Protein AF-A0A2V7Y611-F1 (afdb_monomer_lite)

Structure (mmCIF, N/CA/C/O backbone):
data_AF-A0A2V7Y611-F1
#
_entry.id   AF-A0A2V7Y611-F1
#
loop_
_atom_site.group_PDB
_atom_site.id
_atom_site.type_symbol
_atom_site.label_atom_id
_atom_site.label_alt_id
_atom_site.label_comp_id
_atom_site.label_asym_id
_atom_site.label_entity_id
_atom_site.label_seq_id
_atom_site.pdbx_PDB_ins_code
_atom_site.Cartn_x
_atom_site.Cartn_y
_atom_site.Cartn_z
_atom_site.occupancy
_atom_site.B_iso_or_equiv
_atom_site.auth_seq_id
_atom_site.auth_comp_id
_atom_site.auth_asym_id
_atom_site.auth_atom_id
_atom_site.pdbx_PDB_model_num
ATOM 1 N N . MET A 1 1 ? -13.442 18.260 5.847 1.00 62.66 1 MET A N 1
ATOM 2 C CA . MET A 1 1 ? -13.755 16.812 5.849 1.00 62.66 1 MET A CA 1
ATOM 3 C C . MET A 1 1 ? -12.815 16.106 6.825 1.00 62.66 1 MET A C 1
ATOM 5 O O . MET A 1 1 ? -11.732 16.635 7.052 1.00 62.66 1 MET A O 1
ATOM 9 N N . ARG A 1 2 ? -13.223 14.992 7.453 1.00 73.94 2 ARG A N 1
ATOM 10 C CA . ARG A 1 2 ? -12.319 14.145 8.263 1.00 73.94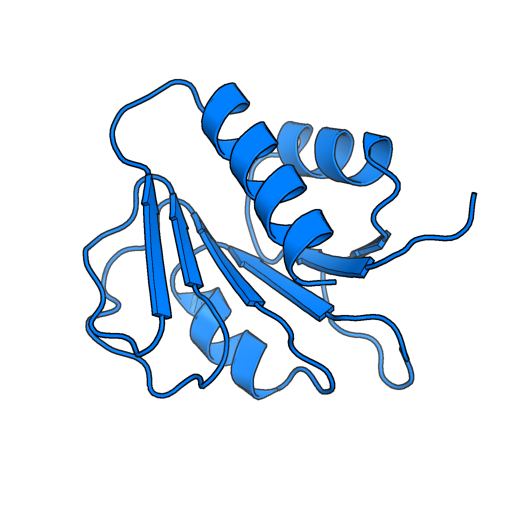 2 ARG A CA 1
ATOM 11 C C . ARG A 1 2 ? -11.677 13.091 7.347 1.00 73.94 2 ARG A C 1
ATOM 13 O O . ARG A 1 2 ? -12.354 12.691 6.406 1.00 73.94 2 ARG A O 1
ATOM 20 N N . PRO A 1 3 ? -10.426 12.667 7.595 1.00 78.31 3 PRO A N 1
ATOM 21 C CA . PRO A 1 3 ? -9.779 11.661 6.761 1.00 78.31 3 PRO A CA 1
ATOM 22 C C . PRO A 1 3 ? -10.470 10.305 6.909 1.00 78.31 3 PRO A C 1
ATOM 24 O O . PRO A 1 3 ? -10.749 9.881 8.031 1.00 78.31 3 PRO A O 1
ATOM 27 N N . GLU A 1 4 ? -10.718 9.642 5.781 1.00 88.75 4 GLU A N 1
ATOM 28 C CA . GLU A 1 4 ? -11.343 8.313 5.727 1.00 88.75 4 GLU A CA 1
ATOM 29 C C . GLU A 1 4 ? -10.336 7.171 5.916 1.00 88.75 4 GLU A C 1
ATOM 31 O O . GLU A 1 4 ? -10.689 6.130 6.457 1.00 88.75 4 GLU A O 1
ATOM 36 N N . ALA A 1 5 ? -9.061 7.396 5.581 1.00 93.50 5 ALA A N 1
ATOM 37 C CA . ALA A 1 5 ? -7.994 6.411 5.735 1.00 93.50 5 ALA A CA 1
ATOM 38 C C . ALA A 1 5 ? -6.671 7.043 6.195 1.00 93.50 5 ALA A C 1
ATOM 40 O O . ALA A 1 5 ? -6.394 8.230 5.970 1.00 93.50 5 ALA A O 1
ATOM 41 N N . LEU A 1 6 ? -5.839 6.218 6.833 1.00 94.81 6 LEU A N 1
ATOM 42 C CA . LEU A 1 6 ? -4.444 6.505 7.149 1.00 94.81 6 LEU A CA 1
ATOM 43 C C . LEU A 1 6 ? -3.542 5.865 6.087 1.00 94.81 6 LEU A C 1
ATOM 45 O O . LEU A 1 6 ? -3.558 4.651 5.914 1.00 94.81 6 LEU A O 1
ATOM 49 N N . VAL A 1 7 ? -2.686 6.657 5.449 1.00 95.44 7 VAL A N 1
ATOM 50 C CA . VAL A 1 7 ? -1.638 6.164 4.546 1.00 95.44 7 VAL A CA 1
ATOM 51 C C . VAL A 1 7 ? -0.278 6.361 5.204 1.00 95.44 7 VAL A C 1
ATOM 53 O O . VAL A 1 7 ? 0.150 7.487 5.460 1.00 95.44 7 VAL A O 1
ATOM 56 N N . ILE A 1 8 ? 0.417 5.264 5.474 1.00 95.44 8 ILE A N 1
ATOM 57 C CA . ILE A 1 8 ? 1.791 5.247 5.968 1.00 95.44 8 ILE A CA 1
ATOM 58 C C . ILE A 1 8 ? 2.704 5.142 4.748 1.00 95.44 8 ILE A C 1
ATOM 60 O O . ILE A 1 8 ? 2.901 4.061 4.196 1.00 95.44 8 ILE A O 1
ATOM 64 N N . MET A 1 9 ? 3.232 6.277 4.305 1.00 94.88 9 MET A N 1
ATOM 65 C CA . MET A 1 9 ? 4.035 6.377 3.093 1.00 94.88 9 MET A CA 1
ATOM 66 C C . MET A 1 9 ? 5.529 6.364 3.437 1.00 94.88 9 MET A C 1
ATOM 68 O O . MET A 1 9 ? 6.094 7.368 3.884 1.00 94.88 9 MET A O 1
ATOM 72 N N . LEU A 1 10 ? 6.163 5.207 3.255 1.00 93.12 10 LEU A N 1
ATOM 73 C CA . LEU A 1 10 ? 7.563 4.972 3.618 1.00 93.12 10 LEU A CA 1
ATOM 74 C C . LEU A 1 10 ? 8.522 5.632 2.626 1.00 93.12 10 LEU A C 1
ATOM 76 O O . LEU A 1 10 ? 9.484 6.283 3.028 1.00 93.12 10 LEU A O 1
ATOM 80 N N . ASP A 1 11 ? 8.219 5.509 1.341 1.00 85.06 11 ASP A N 1
ATOM 81 C CA . ASP A 1 11 ? 8.935 6.123 0.230 1.00 85.06 11 ASP A CA 1
ATOM 82 C C . ASP A 1 11 ? 7.932 6.567 -0.854 1.00 85.06 11 ASP A C 1
ATOM 84 O O . ASP A 1 11 ? 6.719 6.419 -0.697 1.00 85.06 11 ASP A O 1
ATOM 88 N N . GLY A 1 12 ? 8.433 7.221 -1.900 1.00 79.56 12 GLY A N 1
ATOM 89 C CA . GLY A 1 12 ? 7.621 7.798 -2.971 1.00 79.56 12 GLY A CA 1
ATOM 90 C C . GLY A 1 12 ? 7.891 9.292 -3.182 1.00 79.56 12 GLY A C 1
ATOM 91 O O . GLY A 1 12 ? 8.443 9.965 -2.302 1.00 79.56 12 GLY A O 1
ATOM 92 N N . PRO A 1 13 ? 7.544 9.826 -4.363 1.00 83.94 13 PRO A N 1
ATOM 93 C CA . PRO A 1 13 ? 7.831 11.211 -4.704 1.00 83.94 13 PRO A CA 1
ATOM 94 C C . PRO A 1 13 ? 6.926 12.192 -3.940 1.00 83.94 13 PRO A C 1
ATOM 96 O O . PRO A 1 13 ? 5.778 11.887 -3.625 1.00 83.94 13 PRO A O 1
ATOM 99 N N . ALA A 1 14 ? 7.417 13.409 -3.678 1.00 88.19 14 ALA A N 1
ATOM 100 C CA . ALA A 1 14 ? 6.681 14.421 -2.906 1.00 88.19 14 ALA A CA 1
ATOM 101 C C . ALA A 1 14 ? 5.312 14.782 -3.516 1.00 88.19 14 ALA A C 1
ATOM 103 O O . ALA A 1 14 ? 4.346 15.002 -2.791 1.00 88.19 14 ALA A O 1
ATOM 104 N N . TRP A 1 15 ? 5.210 14.779 -4.847 1.00 89.62 15 TRP A N 1
ATOM 105 C CA . TRP A 1 15 ? 3.957 15.068 -5.544 1.00 89.62 15 TRP A CA 1
ATOM 106 C C . TRP A 1 15 ? 2.882 13.988 -5.312 1.00 89.62 15 TRP A C 1
ATOM 108 O O . TRP A 1 15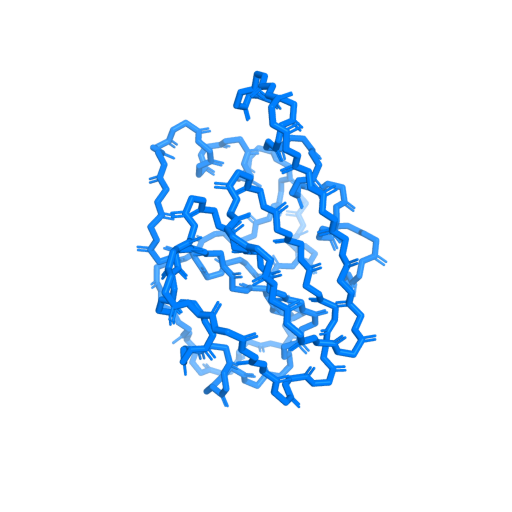 ? 1.694 14.298 -5.341 1.00 89.62 15 TRP A O 1
ATOM 118 N N . LEU A 1 16 ? 3.271 12.731 -5.052 1.00 88.62 16 LEU A N 1
ATOM 119 C CA . LEU A 1 16 ? 2.334 11.651 -4.721 1.00 88.62 16 LEU A CA 1
ATOM 120 C C . LEU A 1 16 ? 1.751 11.863 -3.322 1.00 88.62 16 LEU A C 1
ATOM 122 O O . LEU A 1 16 ? 0.549 11.697 -3.122 1.00 88.62 16 LEU A O 1
ATOM 126 N N . GLU A 1 17 ? 2.590 12.284 -2.372 1.00 91.06 17 GLU A N 1
ATOM 127 C CA . GLU A 1 17 ? 2.145 12.666 -1.031 1.00 91.06 17 GLU A CA 1
ATOM 128 C C . GLU A 1 17 ? 1.101 13.779 -1.089 1.00 91.06 17 GLU A C 1
ATOM 130 O O . GLU A 1 17 ? 0.036 13.670 -0.484 1.00 91.06 17 GLU A O 1
ATOM 135 N N . GLU A 1 18 ? 1.415 14.844 -1.826 1.00 92.12 18 GLU A N 1
ATOM 136 C CA . GLU A 1 18 ? 0.541 15.999 -1.992 1.00 92.12 18 GLU A CA 1
ATOM 137 C C . GLU A 1 18 ? -0.795 15.594 -2.619 1.00 92.12 18 GLU A C 1
ATOM 139 O O . GLU A 1 18 ? -1.855 15.953 -2.110 1.00 92.12 18 GLU A O 1
ATOM 144 N N . MET A 1 19 ? -0.756 14.771 -3.668 1.00 92.62 19 MET A N 1
ATOM 145 C CA . MET A 1 19 ? -1.959 14.264 -4.315 1.00 92.62 19 MET A CA 1
ATOM 146 C C . MET A 1 19 ? -2.831 13.450 -3.345 1.00 92.62 19 MET A C 1
ATOM 148 O O . MET A 1 19 ? -4.022 13.721 -3.237 1.00 92.62 19 MET A O 1
ATOM 152 N N . LEU A 1 20 ? -2.262 12.503 -2.591 1.00 92.44 20 LEU A N 1
ATOM 153 C CA . LEU A 1 20 ? -3.024 11.700 -1.624 1.00 92.44 20 LEU A CA 1
ATOM 154 C C . LEU A 1 20 ? -3.612 12.550 -0.486 1.00 92.44 20 LEU A C 1
ATOM 156 O O . LEU A 1 20 ? -4.711 12.275 -0.010 1.00 92.44 20 LEU A O 1
ATOM 160 N N . ARG A 1 21 ? -2.911 13.606 -0.058 1.00 91.56 21 ARG A N 1
ATOM 161 C CA . ARG A 1 21 ? -3.453 14.579 0.904 1.00 91.56 21 ARG A CA 1
ATOM 162 C C . ARG A 1 21 ? -4.611 15.387 0.310 1.00 91.56 21 ARG A C 1
ATOM 164 O O . ARG A 1 21 ? -5.570 15.672 1.027 1.00 91.56 21 ARG A O 1
ATOM 171 N N . ASN A 1 22 ? -4.539 15.736 -0.976 1.00 91.44 22 ASN A N 1
ATOM 172 C CA . ASN A 1 22 ? -5.609 16.437 -1.692 1.00 91.44 22 ASN A CA 1
ATOM 173 C C . ASN A 1 22 ? -6.858 15.560 -1.874 1.00 91.44 22 ASN A C 1
ATOM 175 O O . ASN A 1 22 ? -7.964 16.085 -1.815 1.00 91.44 22 ASN A O 1
ATOM 179 N N . GLU A 1 23 ? -6.689 14.238 -1.964 1.00 89.62 23 GLU A N 1
ATOM 180 C CA . GLU A 1 23 ? -7.766 13.231 -1.885 1.00 89.62 23 GLU A CA 1
ATOM 181 C C . GLU A 1 23 ? -8.270 12.999 -0.441 1.00 89.62 23 GLU A C 1
ATOM 183 O O . GLU A 1 23 ? -8.982 12.046 -0.154 1.00 89.62 23 GLU A O 1
ATOM 188 N N . HIS A 1 24 ? -7.909 13.878 0.500 1.00 90.06 24 HIS A N 1
ATOM 189 C CA . HIS A 1 24 ? -8.354 13.870 1.897 1.00 90.06 24 HIS A CA 1
ATOM 190 C C . HIS A 1 24 ? -7.882 12.683 2.755 1.00 90.06 24 HIS A C 1
ATOM 192 O O . HIS A 1 24 ? -8.379 12.500 3.871 1.00 90.06 24 HIS A O 1
ATOM 198 N N . PHE A 1 25 ? -6.864 11.931 2.330 1.00 92.56 25 PHE A N 1
ATOM 199 C CA . PHE A 1 25 ? -6.241 10.914 3.180 1.00 92.56 25 PHE A CA 1
ATOM 200 C C . PHE A 1 25 ? -5.294 11.527 4.219 1.00 92.56 25 PHE A C 1
ATOM 202 O O . PHE A 1 25 ? -4.581 12.505 3.964 1.00 92.56 25 PHE A O 1
ATOM 209 N N . LYS A 1 26 ? -5.209 10.910 5.407 1.00 93.00 26 LYS A N 1
ATOM 210 C CA . LYS A 1 26 ? -4.159 11.250 6.378 1.00 93.00 26 LYS A CA 1
ATOM 211 C C . LYS A 1 26 ? -2.872 10.545 5.957 1.00 93.00 26 LYS A C 1
ATOM 213 O O . LYS A 1 26 ? -2.717 9.359 6.219 1.00 93.00 26 LYS A O 1
ATOM 218 N N . VAL A 1 27 ? -1.932 11.272 5.356 1.00 93.50 27 VAL A N 1
ATOM 219 C CA . VAL A 1 27 ? -0.612 10.718 5.007 1.00 93.50 27 VAL A CA 1
ATOM 220 C C . VAL A 1 27 ? 0.396 10.977 6.130 1.00 93.50 27 VAL A C 1
ATOM 222 O O . VAL A 1 27 ? 0.540 12.107 6.608 1.00 93.50 27 VAL A O 1
ATOM 225 N N . VAL A 1 28 ? 1.100 9.936 6.565 1.00 92.94 28 VAL A N 1
ATOM 226 C C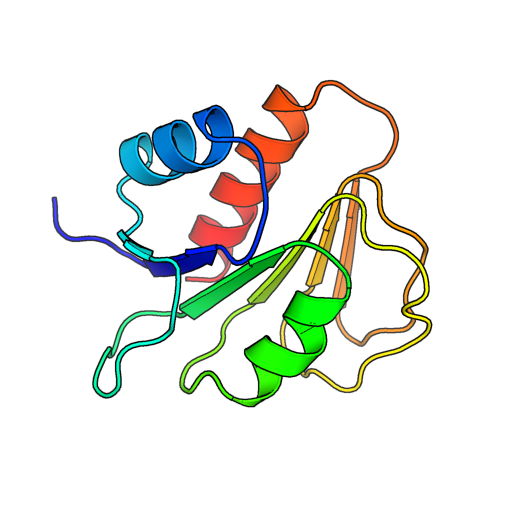A . VAL A 1 28 ? 2.149 9.978 7.596 1.00 92.94 28 VAL A CA 1
ATOM 227 C C . VAL A 1 28 ? 3.357 9.160 7.150 1.00 92.94 28 VAL A C 1
ATOM 229 O O . VAL A 1 28 ? 3.252 8.319 6.264 1.00 92.94 28 VAL A O 1
ATOM 232 N N . ARG A 1 29 ? 4.514 9.368 7.784 1.00 89.56 29 ARG A N 1
ATOM 233 C CA . ARG A 1 29 ? 5.732 8.584 7.499 1.00 89.56 29 ARG A CA 1
ATOM 234 C C . ARG A 1 29 ? 5.901 7.357 8.390 1.00 89.56 29 ARG A C 1
ATOM 236 O O . ARG A 1 29 ? 6.728 6.501 8.101 1.00 89.56 29 ARG A O 1
ATOM 243 N N . ARG A 1 30 ? 5.172 7.290 9.506 1.00 84.94 30 ARG A N 1
ATOM 244 C CA . ARG A 1 30 ? 5.257 6.220 10.508 1.00 84.94 30 ARG A CA 1
ATOM 245 C C . ARG A 1 30 ? 3.886 6.010 11.131 1.00 84.94 30 ARG A C 1
ATOM 247 O O . ARG A 1 30 ? 3.133 6.972 11.273 1.00 84.94 30 ARG A O 1
ATOM 254 N N . TYR A 1 31 ? 3.580 4.775 11.513 1.00 80.25 31 TYR A N 1
ATOM 255 C CA . TYR A 1 31 ? 2.352 4.485 12.244 1.00 80.25 31 TYR A CA 1
ATOM 256 C C . TYR A 1 31 ? 2.414 5.058 13.668 1.00 80.25 31 TYR A C 1
ATOM 258 O O . TYR A 1 31 ? 3.373 4.817 14.403 1.00 80.25 31 TYR A O 1
ATOM 266 N N . GLU A 1 32 ? 1.373 5.785 14.066 1.00 76.94 32 GLU A N 1
ATOM 267 C CA . GLU A 1 32 ? 1.172 6.261 15.435 1.00 76.94 32 GLU A CA 1
ATOM 268 C C . GLU A 1 32 ? 0.177 5.326 16.130 1.00 76.94 32 GLU A C 1
ATOM 270 O O . GLU A 1 32 ? -0.895 5.041 15.597 1.00 76.94 32 GLU A O 1
ATOM 275 N N . ARG A 1 33 ? 0.519 4.819 17.321 1.00 71.25 33 ARG A N 1
ATOM 276 C CA . ARG A 1 33 ? -0.387 3.939 18.076 1.00 71.25 33 ARG A CA 1
ATOM 277 C C . ARG A 1 33 ? -1.698 4.667 18.396 1.00 71.25 33 ARG A C 1
ATOM 279 O O . ARG A 1 33 ? -1.676 5.830 18.784 1.00 71.25 33 ARG A O 1
ATOM 286 N N . GLY A 1 34 ? -2.819 3.949 18.299 1.00 70.31 34 GLY A N 1
ATOM 287 C CA . GLY A 1 34 ? -4.147 4.462 18.660 1.00 70.31 34 GLY A CA 1
ATOM 288 C C . GLY A 1 34 ? -4.937 5.092 17.509 1.00 70.31 34 GLY A C 1
ATOM 289 O O . GLY A 1 34 ? -5.949 5.740 17.763 1.00 70.31 34 GLY A O 1
ATOM 290 N N . VAL A 1 35 ? -4.515 4.908 16.255 1.00 77.81 35 VAL A N 1
ATOM 291 C CA . VAL A 1 35 ? -5.311 5.325 15.095 1.00 77.81 35 VAL A CA 1
ATOM 292 C C . VAL A 1 35 ? -6.337 4.240 14.761 1.00 77.81 35 VAL A C 1
ATOM 294 O O . VAL A 1 35 ? -5.972 3.114 14.451 1.00 77.81 35 VAL A O 1
ATOM 297 N N . ALA A 1 36 ? -7.624 4.588 14.816 1.00 83.19 36 ALA A N 1
ATOM 298 C CA . ALA A 1 36 ? -8.739 3.689 14.490 1.00 83.19 36 ALA A CA 1
ATOM 299 C C . ALA A 1 36 ? -9.168 3.744 13.007 1.00 83.19 36 ALA A C 1
ATOM 301 O O . ALA A 1 36 ? -10.215 3.215 12.650 1.00 83.19 36 ALA A O 1
ATOM 302 N N . LEU A 1 37 ? -8.400 4.428 12.155 1.00 89.12 37 LEU A N 1
ATOM 303 C CA . LEU A 1 37 ? -8.679 4.513 10.719 1.00 89.12 37 LEU A CA 1
ATOM 304 C C . LEU A 1 37 ? -8.215 3.235 10.004 1.00 89.12 37 LEU A C 1
ATOM 306 O O . LEU A 1 37 ? -7.212 2.650 10.431 1.00 89.12 37 LEU A O 1
ATOM 310 N N . PRO A 1 38 ? -8.873 2.831 8.903 1.00 93.81 38 PRO A N 1
ATOM 311 C CA . PRO A 1 38 ? -8.305 1.897 7.936 1.00 93.81 38 PRO A CA 1
ATOM 312 C C . PRO A 1 38 ? -6.902 2.351 7.533 1.00 93.81 38 PRO A C 1
ATOM 314 O O . PRO A 1 38 ? -6.704 3.514 7.161 1.00 93.81 38 PRO A O 1
ATOM 317 N N . ALA A 1 39 ? -5.918 1.465 7.666 1.00 94.75 39 ALA A N 1
ATOM 318 C CA . ALA A 1 39 ? -4.521 1.800 7.439 1.00 94.75 39 ALA A CA 1
ATOM 319 C C . ALA A 1 39 ? -3.973 1.125 6.179 1.00 94.75 39 ALA A C 1
ATOM 321 O O . ALA A 1 39 ? -4.162 -0.069 5.952 1.00 94.75 39 ALA A O 1
ATOM 322 N N . PHE A 1 40 ? -3.229 1.895 5.392 1.00 96.50 40 PHE A N 1
ATOM 323 C CA . PHE A 1 40 ? -2.552 1.449 4.182 1.00 96.50 40 PHE A CA 1
ATOM 324 C C . PHE A 1 40 ? -1.067 1.747 4.293 1.00 96.50 40 PHE A C 1
ATOM 326 O O . PHE A 1 40 ? -0.682 2.815 4.770 1.00 96.50 40 PHE A O 1
ATOM 333 N N . VAL A 1 41 ? -0.225 0.828 3.829 1.00 96.12 41 VAL A N 1
ATOM 334 C CA . VAL A 1 41 ? 1.219 1.075 3.719 1.00 96.12 41 VAL A CA 1
ATOM 335 C C . VAL A 1 41 ? 1.578 1.257 2.256 1.00 96.12 41 VAL A C 1
ATOM 337 O O . VAL A 1 41 ? 1.244 0.407 1.435 1.00 96.12 41 VAL A O 1
ATOM 340 N N . LEU A 1 42 ? 2.262 2.355 1.942 1.00 95.31 42 LEU A N 1
ATOM 341 C CA . LEU A 1 42 ? 2.782 2.636 0.610 1.00 95.31 42 LEU A CA 1
ATOM 342 C C . LEU A 1 42 ? 4.306 2.652 0.651 1.00 95.31 42 LEU A C 1
ATOM 344 O O . LEU A 1 42 ? 4.901 3.389 1.443 1.00 95.31 42 LEU A O 1
ATOM 348 N N . GLY A 1 43 ? 4.928 1.869 -0.225 1.00 93.94 43 GLY A N 1
ATOM 349 C CA . GLY A 1 43 ? 6.325 2.073 -0.570 1.00 93.94 43 GLY A CA 1
ATOM 350 C C . GLY A 1 43 ? 6.964 0.950 -1.380 1.00 93.94 43 GLY A C 1
ATOM 351 O O . GLY A 1 43 ? 6.261 0.152 -1.987 1.00 93.9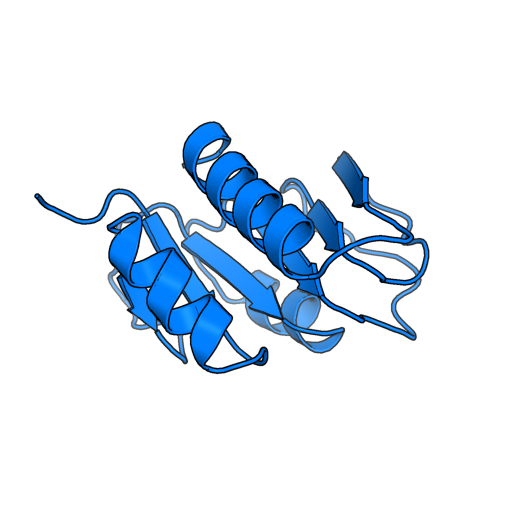4 43 GLY A O 1
ATOM 352 N N . GLY A 1 44 ? 8.292 0.866 -1.399 1.00 92.94 44 GLY A N 1
ATOM 353 C CA . GLY A 1 44 ? 9.037 -0.221 -2.032 1.00 92.94 44 GLY A CA 1
ATOM 354 C C . GLY A 1 44 ? 8.950 -1.545 -1.259 1.00 92.94 44 GLY A C 1
ATOM 355 O O . GLY A 1 44 ? 8.052 -1.775 -0.451 1.00 92.94 44 GLY A O 1
ATOM 356 N N . ALA A 1 45 ? 9.928 -2.433 -1.447 1.00 91.88 45 ALA A N 1
ATOM 357 C CA . ALA A 1 45 ? 9.942 -3.773 -0.837 1.00 91.88 45 ALA A CA 1
ATOM 358 C C . ALA A 1 45 ? 9.746 -3.783 0.697 1.00 91.88 45 ALA A C 1
ATOM 360 O O . ALA A 1 45 ? 9.104 -4.680 1.248 1.00 91.88 45 ALA A O 1
ATOM 361 N N . ASN A 1 46 ? 10.247 -2.756 1.392 1.00 91.19 46 ASN A N 1
ATOM 362 C CA . ASN A 1 46 ? 10.140 -2.627 2.848 1.00 91.19 46 ASN A CA 1
ATOM 363 C C . ASN A 1 46 ? 8.700 -2.421 3.347 1.00 91.19 46 ASN A C 1
ATOM 365 O O . ASN A 1 46 ? 8.424 -2.688 4.518 1.00 91.19 46 ASN A O 1
ATOM 369 N N . ALA A 1 47 ? 7.771 -2.001 2.483 1.00 94.38 47 ALA A N 1
ATOM 370 C CA . ALA A 1 47 ? 6.369 -1.816 2.848 1.00 94.38 47 ALA A CA 1
ATOM 371 C C . ALA A 1 47 ? 5.720 -3.108 3.361 1.00 94.38 47 ALA A C 1
ATOM 373 O O . ALA A 1 47 ? 4.932 -3.051 4.300 1.00 94.38 47 ALA A O 1
ATOM 374 N N . ILE A 1 48 ? 6.112 -4.277 2.841 1.00 94.56 48 ILE A N 1
ATOM 375 C CA . ILE A 1 48 ? 5.616 -5.573 3.332 1.00 94.56 48 ILE A CA 1
ATOM 376 C C . ILE A 1 48 ? 6.030 -5.823 4.787 1.00 94.56 48 ILE A C 1
ATOM 378 O O . ILE A 1 48 ? 5.232 -6.317 5.582 1.00 94.56 48 ILE A O 1
ATOM 382 N N . LEU A 1 49 ? 7.266 -5.478 5.154 1.00 92.56 49 LEU A N 1
ATOM 383 C CA . LEU A 1 49 ? 7.777 -5.678 6.513 1.00 92.56 49 LEU A CA 1
ATOM 384 C C . LEU A 1 49 ? 7.102 -4.740 7.515 1.00 92.56 49 LEU A C 1
ATOM 386 O O . LEU A 1 49 ? 6.792 -5.152 8.633 1.00 92.56 49 LEU A O 1
ATOM 390 N N . GLU A 1 50 ? 6.862 -3.490 7.121 1.00 92.56 50 GLU A N 1
ATOM 391 C CA . GLU A 1 50 ? 6.170 -2.522 7.973 1.00 92.56 50 GLU A CA 1
ATOM 392 C C . GLU A 1 50 ? 4.676 -2.820 8.088 1.00 92.56 50 GLU A C 1
ATOM 394 O O . GLU A 1 50 ? 4.131 -2.728 9.185 1.00 92.56 50 GLU A O 1
ATOM 399 N N . ALA A 1 51 ? 4.025 -3.265 7.011 1.00 93.94 51 ALA A N 1
ATOM 400 C CA . ALA A 1 51 ? 2.606 -3.615 7.003 1.00 93.9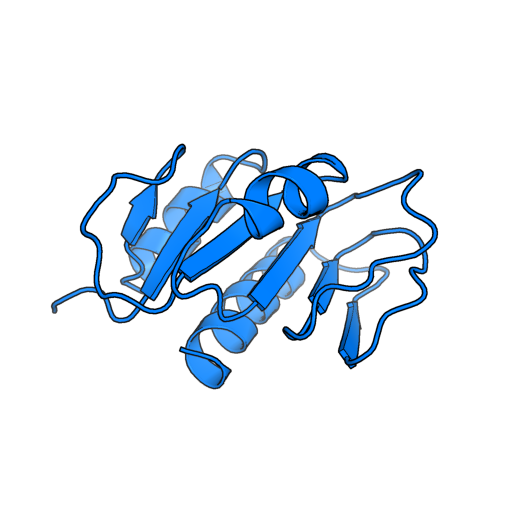4 51 ALA A CA 1
ATOM 401 C C . ALA A 1 51 ? 2.237 -4.640 8.084 1.00 93.94 51 ALA A C 1
ATOM 403 O O . ALA A 1 51 ? 1.221 -4.483 8.756 1.00 93.94 51 ALA A O 1
ATOM 404 N N . ARG A 1 52 ? 3.108 -5.620 8.358 1.00 92.62 52 ARG A N 1
ATOM 405 C CA . ARG A 1 52 ? 2.909 -6.615 9.432 1.00 92.62 52 ARG A CA 1
ATOM 406 C C . ARG A 1 52 ? 2.761 -6.009 10.829 1.00 92.62 52 ARG A C 1
ATOM 408 O O . ARG A 1 52 ? 2.238 -6.658 11.728 1.00 92.62 52 ARG A O 1
ATOM 415 N N . LYS A 1 53 ? 3.266 -4.792 11.032 1.00 91.06 53 LYS A N 1
ATOM 416 C CA . LYS A 1 53 ? 3.274 -4.093 12.324 1.00 91.06 53 LYS A CA 1
ATOM 417 C C . LYS A 1 53 ? 2.096 -3.132 12.472 1.00 91.06 53 LYS A C 1
ATOM 419 O O . LYS A 1 53 ? 1.935 -2.544 13.541 1.00 91.06 53 LYS A O 1
ATOM 424 N N . VAL A 1 54 ? 1.313 -2.931 11.412 1.00 91.88 54 VAL A N 1
ATOM 425 C CA . VAL A 1 54 ? 0.225 -1.957 11.374 1.00 91.88 54 VAL A CA 1
ATOM 426 C C . VAL A 1 54 ? -1.070 -2.637 11.822 1.00 91.88 54 VAL A C 1
ATOM 428 O O . VAL A 1 54 ? -1.591 -3.493 11.108 1.00 91.88 54 VAL A O 1
ATOM 431 N N . PRO A 1 55 ? -1.615 -2.289 12.999 1.00 84.94 55 PRO A N 1
ATOM 432 C CA . PRO A 1 55 ? -2.946 -2.739 13.373 1.00 84.94 55 PRO A CA 1
ATOM 433 C C . PRO A 1 55 ? -3.981 -2.057 12.466 1.00 84.94 55 PRO A C 1
ATOM 435 O O . PRO A 1 55 ? -3.797 -0.906 12.074 1.00 84.94 55 PRO A O 1
ATOM 438 N N . ASN A 1 56 ? -5.066 -2.766 12.148 1.00 90.12 56 ASN A N 1
ATOM 439 C CA . ASN A 1 56 ? -6.097 -2.311 11.206 1.00 90.12 56 ASN A CA 1
ATOM 440 C C . ASN A 1 56 ? -5.576 -2.055 9.774 1.00 90.12 56 ASN A C 1
ATOM 442 O O . ASN A 1 56 ? -6.010 -1.125 9.092 1.00 90.12 56 ASN A O 1
ATOM 446 N N . LEU A 1 57 ? -4.610 -2.865 9.326 1.00 94.88 57 LEU A N 1
ATOM 447 C CA . LEU A 1 57 ? -4.137 -2.863 7.944 1.00 94.88 57 LEU A CA 1
ATOM 448 C C . LEU A 1 57 ? -5.252 -3.337 7.001 1.00 94.88 57 LEU A C 1
ATOM 450 O O . LEU A 1 57 ? -5.802 -4.417 7.198 1.00 94.88 57 LEU A O 1
ATOM 454 N N . HIS A 1 58 ? -5.543 -2.550 5.968 1.00 96.31 58 HIS A N 1
ATOM 455 C CA . HIS A 1 58 ? -6.560 -2.843 4.952 1.00 96.31 58 HIS A CA 1
ATOM 456 C C . HIS A 1 58 ? -5.973 -3.051 3.551 1.00 96.31 58 HIS A C 1
ATOM 458 O O . HIS A 1 58 ? -6.639 -3.602 2.682 1.00 96.31 58 HIS A O 1
ATOM 464 N N . GLY A 1 59 ? -4.719 -2.660 3.317 1.00 97.00 59 GLY A N 1
ATOM 465 C CA . GLY A 1 59 ? -4.053 -2.916 2.045 1.00 97.00 59 GLY A CA 1
ATOM 466 C C . GLY A 1 59 ? -2.610 -2.434 2.008 1.00 97.00 59 GLY A C 1
ATOM 467 O O . GLY A 1 59 ? -2.176 -1.625 2.834 1.00 97.00 59 GLY A O 1
ATOM 468 N N . VAL A 1 60 ? -1.857 -2.930 1.029 1.00 96.94 60 VAL A N 1
ATOM 469 C CA . VAL A 1 60 ? -0.468 -2.521 0.787 1.00 96.94 60 VAL A CA 1
ATOM 470 C C . VAL A 1 60 ? -0.294 -2.101 -0.663 1.00 96.94 60 VAL A C 1
ATOM 472 O O . VAL A 1 60 ? -0.732 -2.790 -1.579 1.00 96.94 60 VAL A O 1
ATOM 475 N N . ILE A 1 61 ? 0.376 -0.974 -0.875 1.00 95.44 61 ILE A N 1
ATOM 476 C CA . ILE A 1 61 ? 0.693 -0.440 -2.195 1.00 95.44 61 ILE A CA 1
ATOM 477 C C . ILE A 1 61 ? 2.205 -0.514 -2.368 1.00 95.44 61 ILE A C 1
ATOM 479 O O . ILE A 1 61 ? 2.953 0.183 -1.683 1.00 95.44 61 ILE A O 1
ATOM 483 N N . LEU A 1 62 ? 2.646 -1.369 -3.284 1.00 94.06 62 LEU A N 1
ATOM 484 C CA . LEU A 1 62 ? 4.045 -1.510 -3.645 1.00 94.06 62 LEU A CA 1
ATOM 485 C C . LEU A 1 62 ? 4.367 -0.660 -4.866 1.00 94.06 62 LEU A C 1
ATOM 487 O O . LEU A 1 62 ? 3.762 -0.840 -5.921 1.00 94.06 62 LEU A O 1
ATOM 491 N N . TRP A 1 63 ? 5.318 0.259 -4.725 1.00 91.12 63 TRP A N 1
ATOM 492 C CA . TRP A 1 63 ? 5.743 1.170 -5.783 1.00 91.12 63 TRP A CA 1
ATOM 493 C C . TRP A 1 63 ? 7.204 0.919 -6.145 1.00 91.12 63 TRP A C 1
ATOM 495 O O . TRP A 1 63 ? 8.079 1.037 -5.290 1.00 91.12 63 TRP A O 1
ATOM 505 N N . ASN A 1 64 ? 7.481 0.600 -7.413 1.00 89.44 64 ASN A N 1
ATOM 506 C CA . ASN A 1 64 ? 8.828 0.261 -7.897 1.00 89.44 64 ASN A CA 1
ATOM 507 C C . ASN A 1 64 ? 9.543 -0.798 -7.022 1.00 89.44 64 ASN A C 1
ATOM 509 O O . ASN A 1 64 ? 10.767 -0.785 -6.879 1.00 89.44 64 ASN A O 1
ATOM 513 N N . ALA A 1 65 ? 8.786 -1.699 -6.390 1.00 91.44 65 ALA A N 1
ATOM 514 C CA . ALA A 1 65 ? 9.323 -2.707 -5.494 1.00 91.44 65 ALA A CA 1
ATOM 515 C C . ALA A 1 65 ? 9.985 -3.837 -6.292 1.00 91.44 65 ALA A C 1
ATOM 517 O O . ALA A 1 65 ? 9.410 -4.380 -7.238 1.00 91.44 65 ALA A O 1
ATOM 518 N N . THR A 1 66 ? 11.189 -4.209 -5.867 1.00 91.94 66 THR A N 1
ATOM 519 C CA . THR A 1 66 ? 11.986 -5.302 -6.435 1.00 91.94 66 THR A CA 1
ATOM 520 C C . THR A 1 66 ? 12.439 -6.245 -5.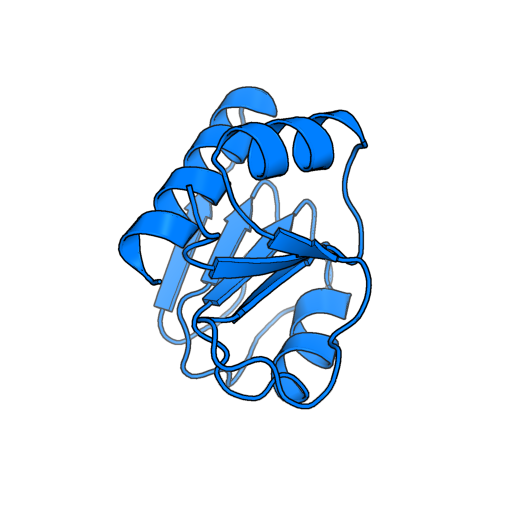322 1.00 91.94 66 THR A C 1
ATOM 522 O O . THR A 1 66 ? 12.532 -5.847 -4.158 1.00 91.94 66 THR A O 1
ATOM 525 N N . GLY A 1 67 ? 12.695 -7.510 -5.654 1.00 89.81 67 GLY A N 1
ATOM 526 C CA . GLY A 1 67 ? 13.282 -8.489 -4.734 1.00 89.81 67 GLY A CA 1
ATOM 527 C C . GLY A 1 67 ? 12.317 -9.133 -3.731 1.00 89.81 67 GLY A C 1
ATOM 528 O O . GLY A 1 67 ? 12.734 -10.004 -2.966 1.00 89.81 67 GLY A O 1
ATOM 529 N N . VAL A 1 68 ? 11.031 -8.770 -3.741 1.00 89.88 68 VAL A N 1
ATOM 530 C CA . VAL A 1 68 ? 9.985 -9.482 -2.991 1.00 89.88 68 VAL A CA 1
ATOM 531 C C . VAL A 1 68 ? 9.419 -10.577 -3.888 1.00 89.88 68 VAL A C 1
ATOM 533 O O . VAL A 1 68 ? 8.989 -10.292 -4.997 1.00 89.88 68 VAL A O 1
ATOM 536 N N . LYS A 1 69 ? 9.425 -11.830 -3.421 1.00 90.12 69 LYS A N 1
ATOM 537 C CA . LYS A 1 69 ? 8.928 -12.978 -4.204 1.00 90.12 69 LYS A CA 1
ATOM 538 C C . LYS A 1 69 ? 7.545 -13.447 -3.771 1.00 90.12 69 LYS A C 1
ATOM 540 O O . LYS A 1 69 ? 6.755 -13.864 -4.610 1.00 90.12 69 LYS A O 1
ATOM 545 N N . SER A 1 70 ? 7.254 -13.376 -2.475 1.00 92.81 70 SER A N 1
ATOM 546 C CA . SER A 1 70 ? 5.989 -13.830 -1.904 1.00 92.81 70 SER A CA 1
ATOM 547 C C . SER A 1 70 ? 5.654 -13.077 -0.616 1.00 92.81 70 SER A C 1
ATOM 549 O O . SER A 1 70 ? 6.541 -12.528 0.045 1.00 92.81 70 SER A O 1
ATOM 551 N N . THR A 1 71 ? 4.378 -13.073 -0.237 1.00 93.75 71 THR A N 1
ATOM 552 C CA . THR A 1 71 ? 3.911 -12.583 1.066 1.00 93.75 71 THR A CA 1
ATOM 553 C C . THR A 1 71 ? 2.696 -13.375 1.555 1.00 93.75 71 THR A C 1
ATOM 555 O O . THR A 1 71 ? 1.894 -13.856 0.764 1.00 93.75 71 THR A O 1
ATOM 558 N N . ASP A 1 72 ? 2.562 -13.503 2.872 1.00 93.38 72 ASP A N 1
ATOM 559 C CA . ASP A 1 72 ? 1.440 -14.148 3.575 1.00 93.38 72 ASP A CA 1
ATOM 560 C C . ASP A 1 72 ? 0.395 -13.127 4.075 1.00 93.38 72 ASP A C 1
ATOM 562 O O . ASP A 1 72 ? -0.518 -13.487 4.817 1.00 93.38 72 ASP A O 1
ATOM 566 N N . LEU A 1 73 ? 0.548 -11.842 3.729 1.00 93.50 73 LEU A N 1
ATOM 567 C CA . LEU A 1 73 ? -0.399 -10.803 4.128 1.00 93.50 73 LEU A CA 1
ATOM 568 C C . LEU A 1 73 ? -1.788 -11.133 3.571 1.00 93.50 73 LEU A C 1
ATOM 570 O O . LEU A 1 73 ? -1.966 -11.261 2.363 1.00 93.50 73 LEU A O 1
ATOM 574 N N . ALA A 1 74 ? -2.777 -11.215 4.460 1.00 92.88 74 ALA A N 1
ATOM 575 C CA . ALA A 1 74 ? -4.169 -11.511 4.117 1.00 92.88 74 ALA A CA 1
ATOM 576 C C . ALA A 1 74 ? -4.965 -10.273 3.653 1.00 92.88 74 ALA A C 1
ATOM 578 O O . ALA A 1 74 ? -6.193 -10.287 3.672 1.00 92.88 74 ALA A O 1
ATOM 579 N N . VAL A 1 75 ? -4.274 -9.192 3.282 1.00 95.31 75 VAL A N 1
ATOM 580 C CA . VAL A 1 75 ? -4.881 -7.959 2.764 1.00 95.31 75 VAL A CA 1
ATOM 581 C C . VAL A 1 75 ? -4.568 -7.809 1.276 1.00 95.31 75 VAL A C 1
ATOM 583 O O . VAL A 1 75 ? -3.546 -8.332 0.828 1.00 95.31 75 VAL A O 1
ATOM 586 N N . PRO A 1 76 ? -5.383 -7.068 0.515 1.00 96.75 76 PRO A N 1
ATOM 587 C CA . PRO A 1 76 ? -5.108 -6.783 -0.886 1.00 96.75 76 PRO A CA 1
ATOM 588 C C . PRO A 1 76 ? -3.780 -6.045 -1.097 1.00 96.75 76 PRO A C 1
ATOM 590 O O . PRO A 1 76 ? -3.403 -5.148 -0.330 1.00 96.75 76 PRO A O 1
ATOM 593 N N . LEU A 1 77 ? -3.083 -6.403 -2.175 1.00 96.50 77 LEU A N 1
ATOM 594 C CA . LEU A 1 77 ? -1.869 -5.740 -2.644 1.00 96.50 77 LEU A CA 1
ATOM 595 C C . LEU A 1 77 ? -2.121 -5.030 -3.978 1.00 96.50 77 LEU A C 1
ATOM 597 O O . LEU A 1 77 ? -2.634 -5.623 -4.926 1.00 96.50 77 LEU A O 1
ATOM 601 N N . LEU A 1 78 ? -1.662 -3.786 -4.090 1.00 95.00 78 LEU A N 1
ATOM 602 C CA . LEU A 1 78 ? -1.538 -3.074 -5.359 1.00 95.00 78 LEU A CA 1
ATOM 603 C C . LEU A 1 78 ? -0.061 -2.971 -5.744 1.00 95.00 78 LEU A C 1
ATOM 605 O O . LEU A 1 78 ? 0.719 -2.338 -5.040 1.00 95.00 78 LEU A O 1
ATOM 609 N N . LEU A 1 79 ? 0.323 -3.558 -6.875 1.00 93.69 79 LEU A N 1
ATOM 610 C CA . LEU A 1 79 ? 1.679 -3.490 -7.419 1.00 93.69 79 LEU A CA 1
ATOM 611 C C . LEU A 1 79 ? 1.742 -2.447 -8.533 1.00 93.69 79 LEU A C 1
ATOM 613 O O . LEU A 1 79 ? 1.155 -2.644 -9.594 1.00 93.69 79 LEU A O 1
ATOM 617 N N . ILE A 1 80 ? 2.486 -1.370 -8.318 1.00 90.75 80 ILE A N 1
ATOM 618 C CA . ILE A 1 80 ? 2.749 -0.308 -9.291 1.00 90.75 80 ILE A CA 1
ATOM 619 C C . ILE A 1 80 ? 4.199 -0.423 -9.737 1.00 90.75 80 ILE A C 1
ATOM 621 O O . ILE A 1 80 ? 5.108 -0.281 -8.917 1.00 90.75 80 ILE A O 1
ATOM 625 N N . ASN A 1 81 ? 4.419 -0.677 -11.031 1.00 89.19 81 ASN A N 1
ATOM 626 C CA . ASN A 1 81 ? 5.758 -0.766 -11.630 1.00 89.19 81 ASN A CA 1
ATOM 627 C C . ASN A 1 81 ? 6.716 -1.675 -10.828 1.00 89.19 81 ASN A C 1
ATOM 629 O O . ASN A 1 81 ? 7.913 -1.424 -10.742 1.00 89.19 81 ASN A O 1
ATOM 633 N N . SER A 1 82 ? 6.167 -2.720 -10.206 1.00 90.38 82 SER A N 1
ATOM 634 C CA . SER A 1 82 ? 6.871 -3.616 -9.287 1.00 90.38 82 SER A CA 1
ATOM 635 C C . SER A 1 82 ? 6.941 -5.031 -9.857 1.00 90.38 82 SER A C 1
ATOM 637 O O . SER A 1 82 ? 6.109 -5.428 -10.685 1.00 90.38 82 SER A O 1
ATOM 639 N N . GLU A 1 83 ? 7.920 -5.806 -9.399 1.00 91.62 83 GLU A N 1
ATOM 640 C CA . GLU A 1 83 ? 8.061 -7.212 -9.781 1.00 91.62 83 GLU A CA 1
ATOM 641 C C . GLU A 1 83 ? 6.834 -8.049 -9.367 1.00 91.62 83 GLU A C 1
ATOM 643 O O . GLU A 1 83 ? 6.117 -7.694 -8.427 1.00 91.62 83 GLU A O 1
ATOM 648 N N . PRO A 1 84 ? 6.542 -9.156 -10.078 1.00 91.62 84 PRO A N 1
ATOM 649 C CA . PRO A 1 84 ? 5.537 -10.118 -9.638 1.00 91.62 84 PRO A CA 1
ATOM 650 C C . PRO A 1 84 ? 5.802 -10.636 -8.232 1.00 91.62 84 PRO A C 1
ATOM 652 O O . PRO A 1 84 ? 6.923 -11.025 -7.919 1.00 91.62 84 PRO A O 1
ATOM 655 N N . ILE A 1 85 ? 4.741 -10.710 -7.433 1.00 92.62 85 ILE A N 1
ATOM 656 C CA . ILE A 1 85 ? 4.755 -11.286 -6.091 1.00 92.62 85 ILE A CA 1
ATOM 657 C C . ILE A 1 85 ? 3.643 -12.324 -6.017 1.00 92.62 85 ILE A C 1
ATOM 659 O O . ILE A 1 85 ? 2.530 -12.072 -6.479 1.00 92.62 85 ILE A O 1
ATOM 663 N N . ASP A 1 86 ? 3.957 -13.471 -5.427 1.00 92.62 86 ASP A N 1
ATOM 664 C CA . ASP A 1 86 ? 2.974 -14.477 -5.041 1.00 92.62 86 ASP A CA 1
ATOM 665 C C . ASP A 1 86 ? 2.254 -14.038 -3.752 1.00 92.62 86 ASP A C 1
ATOM 667 O O . ASP A 1 86 ? 2.880 -13.869 -2.699 1.00 92.62 86 ASP A O 1
ATOM 671 N N . ALA A 1 87 ? 0.955 -13.759 -3.856 1.00 90.62 87 ALA A N 1
ATOM 672 C CA . ALA A 1 87 ? 0.128 -13.215 -2.783 1.00 90.62 87 ALA A CA 1
ATOM 673 C C . ALA A 1 87 ? -1.341 -13.623 -2.967 1.00 90.62 87 ALA A C 1
ATOM 675 O O . ALA A 1 87 ? -1.767 -13.959 -4.070 1.00 90.62 87 ALA A O 1
ATOM 676 N N . HIS A 1 88 ? -2.118 -13.551 -1.884 1.00 82.81 88 HIS A N 1
ATOM 677 C CA . HIS A 1 88 ? -3.521 -13.971 -1.876 1.00 82.81 88 HIS A CA 1
ATOM 678 C C . HIS A 1 88 ? -4.417 -13.123 -2.796 1.00 82.81 88 HIS A C 1
ATOM 680 O O . HIS A 1 88 ? -5.231 -13.665 -3.537 1.00 82.81 88 HIS A O 1
ATOM 686 N N . ASP A 1 89 ? -4.283 -11.797 -2.737 1.00 91.25 89 ASP A N 1
ATOM 687 C CA . ASP A 1 89 ? -5.045 -10.855 -3.558 1.00 91.25 89 ASP A CA 1
ATOM 688 C C . ASP A 1 89 ? -4.100 -9.771 -4.079 1.00 91.25 89 ASP A C 1
ATOM 690 O O . ASP A 1 89 ? -3.514 -9.011 -3.302 1.00 91.25 89 ASP A O 1
ATOM 694 N N . VAL A 1 90 ? -3.892 -9.751 -5.397 1.00 93.38 90 VAL A N 1
ATOM 695 C CA . VAL A 1 90 ? -2.907 -8.881 -6.033 1.00 93.38 90 VAL A CA 1
ATOM 696 C C . VAL A 1 90 ? -3.468 -8.241 -7.297 1.00 93.38 90 VAL A C 1
ATOM 698 O O . VAL A 1 90 ? -3.808 -8.900 -8.278 1.00 93.38 90 VAL A O 1
ATOM 701 N N . THR A 1 91 ? -3.502 -6.913 -7.298 1.00 93.25 91 THR A N 1
ATOM 702 C CA . THR A 1 91 ? -3.765 -6.101 -8.485 1.00 93.25 91 THR A CA 1
ATOM 703 C C . THR A 1 91 ? -2.449 -5.542 -9.000 1.00 93.25 91 THR A C 1
ATOM 705 O O . THR A 1 91 ? -1.628 -5.050 -8.228 1.00 93.25 91 THR A O 1
ATOM 708 N N . ARG A 1 92 ? -2.220 -5.615 -10.313 1.00 90.75 92 ARG A N 1
ATOM 709 C CA . ARG A 1 92 ? -0.934 -5.253 -10.923 1.00 90.75 92 ARG A CA 1
ATOM 710 C C . ARG A 1 92 ? -1.130 -4.182 -11.981 1.00 90.75 92 ARG A C 1
ATOM 712 O O . ARG A 1 92 ? -1.988 -4.305 -12.848 1.00 90.75 92 ARG A O 1
ATOM 719 N N . VAL A 1 93 ? -0.303 -3.150 -11.905 1.00 87.69 93 VAL A N 1
ATOM 720 C CA . VAL A 1 93 ? -0.262 -2.015 -12.823 1.00 87.69 93 VAL A CA 1
ATOM 721 C C . VAL A 1 93 ? 1.180 -1.876 -13.295 1.00 87.69 93 VAL A C 1
ATOM 723 O O . VAL A 1 93 ? 2.093 -1.651 -12.500 1.00 87.69 93 VAL A O 1
ATOM 726 N N . SER A 1 94 ? 1.408 -2.064 -14.591 1.00 79.12 94 SER A N 1
ATOM 727 C CA . SER A 1 94 ? 2.743 -2.053 -15.196 1.00 79.12 94 SER A CA 1
ATOM 728 C C . SER A 1 94 ? 2.743 -1.178 -16.439 1.00 79.12 94 SER A C 1
ATOM 730 O O . SER A 1 94 ? 1.791 -1.237 -17.210 1.00 79.12 94 SER A O 1
ATOM 732 N N . GLY A 1 95 ? 3.826 -0.425 -16.650 1.00 65.06 95 GLY A N 1
ATOM 733 C CA . GLY A 1 95 ? 4.055 0.327 -17.884 1.00 65.06 95 GLY A CA 1
ATOM 734 C C . GLY A 1 95 ? 3.065 1.477 -18.066 1.00 65.06 95 GLY A C 1
ATOM 735 O O . GLY A 1 95 ? 2.029 1.321 -18.703 1.00 65.06 95 GLY A O 1
ATOM 736 N N . GLY A 1 96 ? 3.391 2.655 -17.531 1.00 66.50 96 GLY A N 1
ATOM 737 C CA . GLY A 1 96 ? 2.568 3.845 -17.736 1.00 66.50 96 GLY A CA 1
ATOM 738 C C . GLY A 1 96 ? 2.914 5.028 -16.836 1.00 66.50 96 GLY A C 1
ATOM 739 O O . GLY A 1 96 ? 3.683 4.901 -15.885 1.00 66.50 96 GLY A O 1
ATOM 740 N N . ASP A 1 97 ? 2.314 6.170 -17.186 1.00 77.62 97 ASP A N 1
ATOM 741 C CA . ASP A 1 97 ? 2.372 7.475 -16.514 1.00 77.62 97 ASP A CA 1
ATOM 742 C C . ASP A 1 97 ? 2.210 7.352 -14.988 1.00 77.62 97 ASP A C 1
ATOM 744 O O . ASP A 1 97 ? 1.194 6.853 -14.493 1.00 77.62 97 ASP A O 1
ATOM 748 N N . GLU A 1 98 ? 3.197 7.850 -14.237 1.00 76.94 98 GLU A N 1
ATOM 749 C CA . GLU A 1 98 ? 3.197 7.843 -12.771 1.00 76.94 98 GLU A CA 1
ATOM 750 C C . GLU A 1 98 ? 1.929 8.494 -12.189 1.00 76.94 98 GLU A C 1
ATOM 752 O O . GLU A 1 98 ? 1.434 8.072 -11.143 1.00 76.94 98 GLU A O 1
ATOM 757 N N . ARG A 1 99 ? 1.326 9.468 -12.884 1.00 81.00 99 ARG A N 1
ATOM 758 C CA . ARG A 1 99 ? 0.073 10.100 -12.445 1.00 81.00 99 ARG A CA 1
ATOM 759 C C . ARG A 1 99 ? -1.123 9.159 -12.510 1.00 81.00 99 ARG A C 1
ATOM 761 O O . ARG A 1 99 ? -2.011 9.248 -11.663 1.00 81.00 99 ARG A O 1
ATOM 768 N N . LEU A 1 100 ? -1.174 8.263 -13.496 1.00 84.75 100 LEU A N 1
ATOM 769 C CA . LEU A 1 100 ? -2.223 7.247 -13.566 1.00 84.75 100 LEU A CA 1
ATOM 770 C C . LEU A 1 100 ? -2.062 6.246 -12.420 1.00 84.75 100 LEU A C 1
ATOM 772 O O . LEU A 1 100 ? -3.038 5.931 -11.743 1.00 84.75 100 LEU A O 1
ATOM 776 N N . ALA A 1 101 ? -0.831 5.807 -12.162 1.00 81.94 101 ALA A N 1
ATOM 777 C CA . ALA A 1 101 ? -0.525 4.924 -11.044 1.00 81.94 101 ALA A CA 1
ATOM 778 C C . ALA A 1 101 ? -0.920 5.537 -9.689 1.00 81.94 101 ALA A C 1
ATOM 780 O O . ALA A 1 101 ? -1.503 4.860 -8.844 1.00 81.94 101 ALA A O 1
ATOM 781 N N . ALA A 1 102 ? -0.695 6.839 -9.510 1.00 83.06 102 ALA A N 1
ATOM 782 C CA . ALA A 1 102 ? -1.119 7.565 -8.321 1.00 83.06 102 ALA A CA 1
ATOM 783 C C . ALA A 1 102 ? -2.653 7.616 -8.171 1.00 83.06 102 ALA A C 1
ATOM 785 O O . ALA A 1 102 ? -3.181 7.310 -7.103 1.00 83.06 102 ALA A O 1
ATOM 786 N N . LYS A 1 103 ? -3.396 7.905 -9.248 1.00 89.56 103 LYS A N 1
ATOM 787 C CA . LYS A 1 103 ? -4.871 7.846 -9.230 1.00 89.56 103 LYS A CA 1
ATOM 788 C C . LYS A 1 103 ? -5.391 6.451 -8.883 1.00 89.56 103 LYS A C 1
ATOM 790 O O . LYS A 1 103 ? -6.385 6.324 -8.173 1.00 89.56 103 LYS A O 1
ATOM 795 N N . LEU A 1 104 ? -4.717 5.408 -9.363 1.00 89.12 104 LEU A N 1
ATOM 796 C CA . LEU A 1 104 ? -5.053 4.025 -9.029 1.00 89.12 104 LEU A CA 1
ATOM 797 C C . LEU A 1 104 ? -4.755 3.708 -7.561 1.00 89.12 104 LEU A C 1
ATOM 799 O O . LEU A 1 104 ? -5.567 3.039 -6.933 1.00 89.12 104 LEU A O 1
ATOM 803 N N . ALA A 1 105 ? -3.670 4.239 -6.989 1.00 90.62 105 ALA A N 1
ATOM 804 C CA . ALA A 1 105 ? -3.397 4.148 -5.555 1.00 90.62 105 ALA A CA 1
ATOM 805 C C . ALA A 1 105 ? -4.513 4.802 -4.722 1.00 90.62 105 ALA A C 1
ATOM 807 O O . ALA A 1 105 ? -5.035 4.170 -3.807 1.00 90.62 105 ALA A O 1
ATOM 808 N N . ALA A 1 106 ? -4.940 6.019 -5.076 1.00 92.06 106 ALA A N 1
ATOM 809 C CA . ALA A 1 106 ? -6.054 6.692 -4.404 1.00 92.06 106 ALA A CA 1
ATOM 810 C C . ALA A 1 106 ? -7.361 5.888 -4.517 1.00 92.06 106 ALA A C 1
ATOM 812 O O . ALA A 1 106 ? -8.028 5.633 -3.517 1.00 92.06 106 ALA A O 1
ATOM 813 N N . ARG A 1 107 ? -7.690 5.403 -5.723 1.00 93.25 107 ARG A N 1
ATOM 814 C CA . ARG A 1 107 ? -8.882 4.576 -5.948 1.00 93.25 107 ARG A CA 1
ATOM 815 C C . ARG A 1 107 ? -8.838 3.270 -5.159 1.00 93.25 107 ARG A C 1
ATOM 817 O O . ARG A 1 107 ? -9.862 2.857 -4.628 1.00 93.25 107 ARG A O 1
ATOM 824 N N . PHE A 1 108 ? -7.679 2.625 -5.102 1.00 94.25 108 PHE A N 1
ATOM 825 C CA . PHE A 1 108 ? -7.471 1.408 -4.330 1.00 94.25 108 PHE A CA 1
ATOM 826 C C . PHE A 1 108 ? -7.722 1.651 -2.841 1.00 94.25 108 PHE A C 1
ATOM 828 O O . PHE A 1 108 ? -8.443 0.868 -2.232 1.00 94.25 108 PHE A O 1
ATOM 835 N N . ILE A 1 109 ? -7.209 2.753 -2.283 1.00 94.19 109 ILE A N 1
ATOM 836 C CA . ILE A 1 109 ? -7.454 3.135 -0.886 1.00 94.19 109 ILE A CA 1
ATOM 837 C C . ILE A 1 109 ? -8.954 3.335 -0.647 1.00 94.19 109 ILE A C 1
ATOM 839 O O . ILE A 1 109 ? -9.509 2.674 0.221 1.00 94.19 109 ILE A O 1
ATOM 843 N N . SER A 1 110 ? -9.640 4.154 -1.452 1.00 92.31 110 SER A N 1
ATOM 844 C CA . SER A 1 110 ? -11.073 4.434 -1.249 1.00 92.31 110 SER A CA 1
ATOM 845 C C . SER A 1 110 ? -11.992 3.217 -1.415 1.00 92.31 110 SER A C 1
ATOM 847 O O . SER A 1 110 ? -13.115 3.238 -0.928 1.00 92.31 110 SER A O 1
ATOM 849 N N . VAL A 1 111 ? -11.575 2.175 -2.141 1.00 93.19 111 VAL A N 1
ATOM 850 C CA . VAL A 1 111 ? -12.372 0.941 -2.300 1.00 93.19 111 VAL A CA 1
ATOM 851 C C . VAL A 1 111 ? -12.224 0.006 -1.097 1.00 93.19 111 VAL A C 1
ATOM 853 O O . VAL A 1 111 ? -13.147 -0.751 -0.811 1.00 93.19 111 VAL A O 1
ATOM 856 N N . HIS A 1 112 ? -11.080 0.047 -0.411 1.00 91.81 112 HIS A N 1
ATOM 857 C CA . HIS A 1 112 ? -10.742 -0.896 0.660 1.00 91.81 112 HIS A CA 1
ATOM 858 C C . HIS A 1 112 ? -10.745 -0.270 2.065 1.00 91.81 112 HIS A C 1
ATOM 860 O O . HIS A 1 112 ? -10.542 -0.993 3.041 1.00 91.81 112 HIS A O 1
ATOM 866 N N . ALA A 1 113 ? -10.913 1.051 2.175 1.00 86.25 113 ALA A N 1
ATOM 867 C CA . ALA A 1 113 ? -11.052 1.771 3.441 1.00 86.25 113 ALA A CA 1
ATOM 868 C C . ALA A 1 113 ? -12.457 1.573 4.024 1.00 86.25 113 ALA A C 1
ATOM 870 O O . ALA A 1 113 ? -12.533 1.144 5.197 1.00 86.25 113 ALA A O 1
#

Secondary structure (DSSP, 8-state):
---S-EEEESS--HHHHHHHHHTT-EEESSPPTT--S-EEEEESTHHHHHHTT-TTEEEEEEES--S--B----S-EEEES----B-SSEEEE-SS-HHHHHHHHHHHHHHH-

Radius of gyration: 12.72 Å; chains: 1; bounding box: 27×31×36 Å

pLDDT: mean 89.38, std 6.92, range [62.66, 97.0]

Sequence (113 aa):
MRPEALVIMLDGPAWLEEMLRNEHFKVVRRYERGVALPAFVLGGANAILEARKVPNLHGVILWNATGVKSTDLAVPLLLINSEPIDAHDVTRVSGGDERLAAKLAARFISVHA

Foldseek 3Di:
DAAQAEEQECDDDPVLVVVLVVLVHHYDPADDPPDPHQYEYEEAPCSLVRLVVDPNHAEYEHAQHEDAAEDADPHAYEYHCYDDHHYDHYDYDHDDDVVVVSVVVSVVRVVRD